Protein AF-A0AB74LV07-F1 (afdb_monomer_lite)

Sequence (63 aa):
MDHTPDLNAVADAVMAAHAVIDEHGTHEMKTMSRTLLFTVGKAIAQRSRPAREPQDLRGDEVG

Secondary structure (DSSP, 8-state):
------HHHHHHHHHHHHHHHHHH--HHHHHHHHHHHHHHHHHHHHHSS--------------

pLDDT: mean 81.69, std 18.43, range [40.31, 98.25]

Structure (mmCIF, N/CA/C/O backbone):
data_AF-A0AB74LV07-F1
#
_entry.id   AF-A0AB74LV07-F1
#
loop_
_atom_site.group_PDB
_atom_site.id
_atom_site.type_symbol
_atom_site.label_atom_id
_atom_site.label_alt_id
_atom_site.label_comp_id
_atom_site.label_asym_id
_atom_site.label_entity_id
_atom_site.label_seq_id
_atom_site.pdbx_PDB_ins_code
_atom_site.Cartn_x
_atom_site.Cartn_y
_atom_site.Cartn_z
_atom_site.occupancy
_atom_site.B_iso_or_equiv
_atom_site.auth_seq_id
_atom_site.auth_comp_id
_atom_site.auth_asym_id
_atom_site.auth_atom_id
_atom_site.pdbx_PDB_model_num
ATOM 1 N N . MET A 1 1 ? 10.921 -15.087 -19.671 1.00 40.31 1 MET A N 1
ATOM 2 C CA . MET A 1 1 ? 10.078 -13.888 -19.496 1.00 40.31 1 MET A CA 1
ATOM 3 C C . MET A 1 1 ? 10.463 -13.288 -18.161 1.00 40.31 1 MET A C 1
ATOM 5 O O . MET A 1 1 ? 10.374 -14.000 -17.171 1.00 40.31 1 MET A O 1
ATOM 9 N N . ASP A 1 2 ? 10.971 -12.059 -18.145 1.00 51.97 2 ASP A N 1
ATOM 10 C CA . ASP A 1 2 ? 11.276 -11.353 -16.897 1.00 51.97 2 ASP A CA 1
ATOM 11 C C . ASP A 1 2 ? 9.959 -11.069 -16.167 1.00 51.97 2 ASP A C 1
ATOM 13 O O . ASP A 1 2 ? 9.139 -10.275 -16.627 1.00 51.97 2 ASP A O 1
ATOM 17 N N . HIS A 1 3 ? 9.719 -11.760 -15.053 1.00 56.25 3 HIS A N 1
ATOM 18 C CA . HIS A 1 3 ? 8.545 -11.570 -14.197 1.00 56.25 3 HIS A CA 1
ATOM 19 C C . HIS A 1 3 ? 8.721 -10.362 -13.277 1.00 56.25 3 HIS A C 1
ATOM 21 O O . HIS A 1 3 ? 8.487 -10.444 -12.074 1.00 56.25 3 HIS A O 1
ATOM 27 N N . TH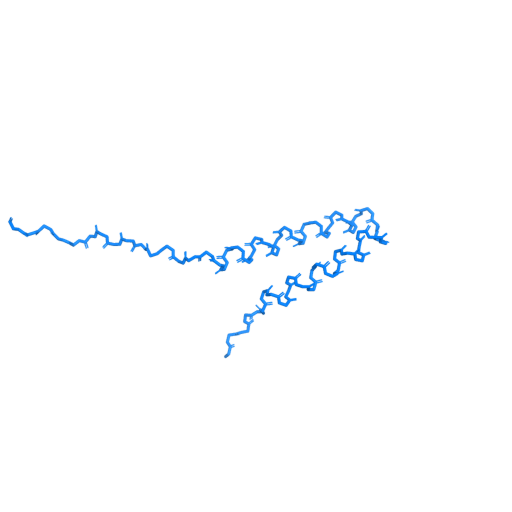R A 1 4 ? 9.164 -9.234 -13.822 1.00 63.31 4 THR A N 1
ATOM 28 C CA . THR A 1 4 ? 9.263 -8.003 -13.047 1.00 63.31 4 THR A CA 1
ATOM 29 C C . THR A 1 4 ? 7.846 -7.454 -12.890 1.00 63.31 4 THR A C 1
ATOM 31 O O . THR A 1 4 ? 7.242 -7.105 -13.908 1.00 63.31 4 THR A O 1
ATOM 34 N N . PRO A 1 5 ? 7.290 -7.376 -11.665 1.00 68.69 5 PRO A N 1
ATOM 35 C CA . PRO A 1 5 ? 5.961 -6.818 -11.459 1.00 68.69 5 PRO A CA 1
ATOM 36 C C . PRO A 1 5 ? 5.879 -5.419 -12.071 1.00 68.69 5 PRO A C 1
ATOM 38 O O . PRO A 1 5 ? 6.838 -4.635 -11.995 1.00 68.69 5 PRO A O 1
ATOM 41 N N . ASP A 1 6 ? 4.744 -5.113 -12.696 1.00 86.75 6 ASP A N 1
ATOM 42 C CA . ASP A 1 6 ? 4.465 -3.758 -13.148 1.00 86.75 6 ASP A CA 1
ATOM 43 C C . ASP A 1 6 ? 4.364 -2.854 -11.916 1.00 86.75 6 ASP A C 1
ATOM 45 O O . ASP A 1 6 ? 3.429 -2.951 -11.121 1.00 86.75 6 ASP A O 1
ATOM 49 N N . LEU A 1 7 ? 5.372 -2.000 -11.731 1.00 83.75 7 LEU A N 1
ATOM 50 C CA . LEU A 1 7 ? 5.439 -1.126 -10.567 1.00 83.75 7 LEU A CA 1
ATOM 51 C C . LEU A 1 7 ? 4.306 -0.099 -10.556 1.00 83.75 7 LEU A C 1
ATOM 53 O O . LEU A 1 7 ? 3.954 0.356 -9.472 1.00 83.75 7 LEU A O 1
ATOM 57 N N . ASN A 1 8 ? 3.720 0.227 -11.711 1.00 86.25 8 ASN A N 1
ATOM 58 C CA . ASN A 1 8 ? 2.559 1.109 -11.770 1.00 86.25 8 ASN A CA 1
ATOM 59 C C . ASN A 1 8 ? 1.327 0.403 -11.195 1.00 86.25 8 ASN A C 1
ATOM 61 O O . ASN A 1 8 ? 0.697 0.930 -10.284 1.00 86.25 8 ASN A O 1
ATOM 65 N N . ALA A 1 9 ? 1.063 -0.839 -11.612 1.00 91.06 9 ALA A N 1
ATOM 66 C CA . ALA A 1 9 ? -0.014 -1.646 -11.038 1.00 91.06 9 ALA A CA 1
ATOM 67 C C . ALA A 1 9 ? 0.159 -1.870 -9.521 1.00 91.06 9 ALA A C 1
ATOM 69 O O . ALA A 1 9 ? -0.813 -1.853 -8.765 1.00 91.06 9 ALA A O 1
ATOM 70 N N . VAL A 1 10 ? 1.402 -2.045 -9.051 1.00 91.38 10 VAL A N 1
ATOM 71 C CA . VAL A 1 10 ? 1.706 -2.129 -7.611 1.00 91.38 10 VAL A CA 1
ATOM 72 C C . VAL A 1 10 ? 1.434 -0.797 -6.906 1.00 91.38 10 VAL A C 1
ATOM 74 O O . VAL A 1 10 ? 0.861 -0.801 -5.818 1.00 91.38 10 VAL A O 1
ATOM 77 N N . ALA A 1 11 ? 1.815 0.335 -7.506 1.00 92.62 11 ALA A N 1
ATOM 78 C CA . ALA A 1 11 ? 1.551 1.662 -6.954 1.00 92.62 11 ALA A CA 1
ATOM 79 C C . ALA A 1 11 ? 0.049 1.908 -6.777 1.00 92.62 11 ALA A C 1
ATOM 81 O O . ALA A 1 11 ? -0.378 2.303 -5.693 1.00 92.62 11 ALA A O 1
ATOM 82 N N . ASP A 1 12 ? -0.747 1.603 -7.802 1.00 94.88 12 ASP A N 1
ATOM 83 C CA . ASP A 1 12 ? -2.200 1.780 -7.783 1.00 94.88 12 ASP A CA 1
ATOM 84 C C . ASP A 1 12 ? -2.854 0.928 -6.690 1.00 94.88 12 ASP A C 1
ATOM 86 O O . ASP A 1 12 ? -3.659 1.427 -5.900 1.00 94.88 12 ASP A O 1
ATOM 90 N N . ALA A 1 13 ? -2.454 -0.343 -6.576 1.00 95.00 13 ALA A N 1
ATOM 91 C CA . ALA A 1 13 ? -2.954 -1.236 -5.535 1.00 95.00 13 ALA A CA 1
ATOM 92 C C . ALA A 1 13 ? -2.611 -0.731 -4.123 1.00 95.00 13 ALA A C 1
ATOM 94 O O . ALA A 1 13 ? -3.440 -0.796 -3.214 1.00 95.00 13 ALA A O 1
ATOM 95 N N . VAL A 1 14 ? -1.401 -0.201 -3.934 1.00 95.88 14 VAL A N 1
ATOM 96 C CA . VAL A 1 14 ? -0.941 0.331 -2.644 1.00 95.88 14 VAL A CA 1
ATOM 97 C C . VAL A 1 14 ? -1.683 1.617 -2.286 1.00 95.88 14 VAL A C 1
ATOM 99 O O . VAL A 1 14 ? -2.083 1.776 -1.135 1.00 95.88 14 VAL A O 1
ATOM 102 N N . MET A 1 15 ? -1.918 2.503 -3.256 1.00 96.75 15 MET A N 1
ATOM 103 C CA . MET A 1 15 ? -2.708 3.723 -3.064 1.00 96.75 15 MET A CA 1
ATOM 104 C C . MET A 1 15 ? -4.162 3.395 -2.703 1.00 96.75 15 MET A C 1
ATOM 106 O O . MET A 1 15 ? -4.697 3.959 -1.748 1.00 96.75 15 MET A O 1
ATOM 110 N N . ALA A 1 16 ? -4.780 2.440 -3.404 1.00 97.25 16 ALA A N 1
ATOM 111 C CA . ALA A 1 16 ? -6.141 1.992 -3.117 1.00 97.25 16 ALA A CA 1
ATOM 112 C C . ALA A 1 16 ? -6.255 1.354 -1.722 1.00 97.25 16 ALA A C 1
ATOM 114 O O . ALA A 1 16 ? -7.148 1.699 -0.948 1.00 97.25 16 ALA A O 1
ATOM 115 N N . ALA A 1 17 ? -5.322 0.467 -1.364 1.00 96.12 17 ALA A N 1
ATOM 116 C CA . ALA A 1 17 ? -5.287 -0.142 -0.038 1.00 96.12 17 ALA A CA 1
ATOM 117 C C . ALA A 1 17 ? -5.055 0.902 1.065 1.00 96.12 17 ALA A C 1
ATOM 119 O O . ALA A 1 17 ? -5.701 0.842 2.111 1.00 96.12 17 ALA A O 1
ATOM 120 N N . HIS A 1 18 ? -4.166 1.874 0.834 1.00 97.62 18 HIS A N 1
ATOM 121 C CA . HIS A 1 18 ? -3.914 2.947 1.791 1.00 97.62 18 HIS A CA 1
ATOM 122 C C . HIS A 1 18 ? -5.171 3.774 2.065 1.00 97.62 18 HIS A C 1
ATOM 124 O O . HIS A 1 18 ? -5.451 4.022 3.231 1.00 97.62 18 HIS A O 1
ATOM 130 N N . ALA A 1 19 ? -5.950 4.134 1.040 1.00 97.69 19 ALA A N 1
ATOM 131 C CA . ALA A 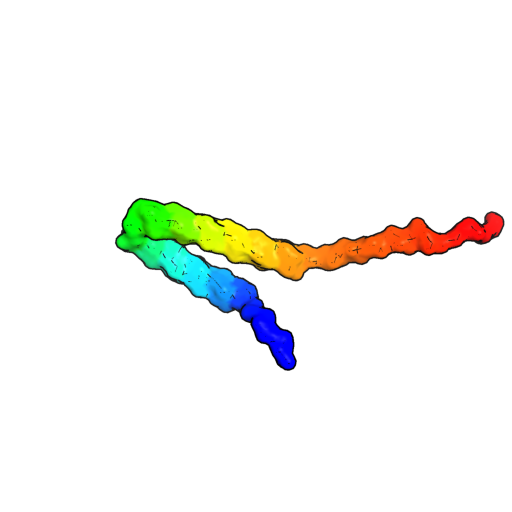1 19 ? -7.188 4.892 1.222 1.00 97.69 19 ALA A CA 1
ATOM 132 C C . ALA A 1 19 ? -8.178 4.168 2.154 1.00 97.69 19 ALA A C 1
ATOM 134 O O . ALA A 1 19 ? -8.663 4.750 3.121 1.00 97.69 19 ALA A O 1
ATOM 135 N N . VAL A 1 20 ? -8.399 2.866 1.933 1.00 98.00 20 VAL A N 1
ATOM 136 C CA . VAL A 1 20 ? -9.285 2.044 2.779 1.00 98.00 20 VAL A CA 1
ATOM 137 C C . VAL A 1 20 ? -8.754 1.933 4.214 1.00 98.00 20 VAL A C 1
ATOM 139 O O . VAL A 1 20 ? -9.515 1.995 5.180 1.00 98.00 20 VAL A O 1
ATOM 142 N N . ILE A 1 21 ? -7.438 1.765 4.376 1.00 98.25 21 ILE A N 1
ATOM 143 C CA . ILE A 1 21 ? -6.796 1.642 5.690 1.00 98.25 21 ILE A CA 1
ATOM 144 C C . ILE A 1 21 ? -6.800 2.974 6.450 1.00 98.25 21 ILE A C 1
ATOM 146 O O . ILE A 1 21 ? -6.965 2.977 7.671 1.00 98.25 21 ILE A O 1
ATOM 150 N N . ASP A 1 22 ? -6.611 4.099 5.768 1.00 97.50 22 ASP A N 1
ATOM 151 C CA . ASP A 1 22 ? -6.624 5.415 6.401 1.00 97.50 22 ASP A CA 1
ATOM 152 C C . ASP A 1 22 ? -8.017 5.749 6.951 1.00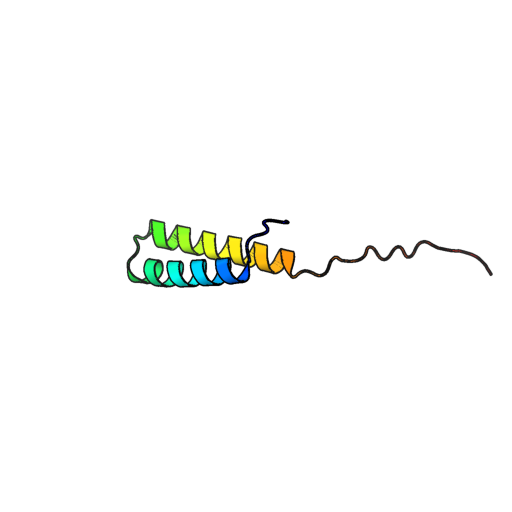 97.50 22 ASP A C 1
ATOM 154 O O . ASP A 1 22 ? -8.132 6.270 8.065 1.00 97.50 22 ASP A O 1
ATOM 158 N N . GLU A 1 23 ? -9.071 5.336 6.242 1.00 97.81 23 GLU A N 1
ATOM 159 C CA . GLU A 1 23 ? -10.459 5.541 6.657 1.00 97.81 23 GLU A CA 1
ATOM 160 C C . GLU A 1 23 ? -10.904 4.570 7.764 1.00 97.81 23 GLU A C 1
ATOM 162 O O . GLU A 1 23 ? -11.468 4.994 8.775 1.00 97.81 23 GLU A O 1
ATOM 167 N N . HIS A 1 24 ? -10.616 3.272 7.623 1.00 98.12 24 HIS A N 1
ATOM 168 C CA . HIS A 1 24 ? -11.225 2.229 8.466 1.00 98.12 24 HIS A CA 1
ATOM 169 C C . HIS A 1 24 ? -10.239 1.402 9.300 1.00 98.12 24 HIS A C 1
ATOM 171 O O . HIS A 1 24 ? -10.653 0.603 10.140 1.00 98.12 24 HIS A O 1
ATOM 177 N N . GLY A 1 25 ? -8.936 1.544 9.068 1.00 96.88 25 GLY A N 1
ATOM 178 C CA . GLY A 1 25 ? -7.916 0.704 9.689 1.00 96.88 25 GLY A CA 1
ATOM 179 C C . GLY A 1 25 ? -7.638 1.037 11.153 1.00 96.88 25 GLY A C 1
ATOM 180 O O . GLY A 1 25 ? -7.888 2.146 11.635 1.00 96.88 25 GLY A O 1
ATOM 181 N N . THR A 1 26 ? -7.034 0.078 11.859 1.00 98.25 26 THR A N 1
ATOM 182 C CA . THR A 1 26 ? -6.477 0.328 13.195 1.00 98.25 26 THR A CA 1
ATOM 183 C C . THR A 1 26 ? -5.283 1.282 13.119 1.00 98.25 26 THR A C 1
ATOM 185 O O . THR A 1 26 ? -4.708 1.523 12.053 1.00 98.25 26 THR A O 1
ATOM 188 N N . HIS A 1 27 ? -4.862 1.807 14.268 1.00 97.50 27 HIS A N 1
ATOM 189 C CA . HIS A 1 27 ? -3.673 2.652 14.358 1.00 97.50 27 HIS A CA 1
ATOM 190 C C . HIS A 1 27 ? -2.412 1.958 13.796 1.00 97.50 27 HIS A C 1
ATOM 192 O O . HIS A 1 27 ? -1.622 2.564 13.062 1.00 97.50 27 HIS A O 1
ATOM 198 N N . GLU A 1 28 ? -2.247 0.664 14.073 1.00 97.88 28 GLU A N 1
ATOM 199 C CA . GLU A 1 28 ? -1.151 -0.158 13.555 1.00 97.88 28 GLU A CA 1
ATOM 200 C C . GLU A 1 28 ? -1.234 -0.296 12.033 1.00 97.88 28 GLU A C 1
ATOM 202 O O . GLU A 1 28 ? -0.231 -0.107 11.345 1.00 97.88 28 GLU A O 1
ATOM 207 N N . MET A 1 29 ? -2.426 -0.560 11.485 1.00 97.88 29 MET A N 1
ATOM 208 C CA . MET A 1 29 ? -2.624 -0.674 10.037 1.00 97.88 29 MET A CA 1
ATOM 209 C C . MET A 1 29 ? -2.269 0.629 9.319 1.00 97.88 29 MET A C 1
ATOM 211 O O . MET A 1 29 ? -1.554 0.601 8.317 1.00 97.88 29 MET A O 1
ATOM 215 N N . LYS A 1 30 ? -2.691 1.779 9.859 1.00 97.69 30 LYS A N 1
ATOM 216 C CA . LYS A 1 30 ? -2.342 3.097 9.307 1.00 97.69 30 LYS A CA 1
ATOM 217 C C . LYS A 1 30 ? -0.832 3.305 9.290 1.00 97.69 30 LYS A C 1
ATOM 219 O O . LYS A 1 30 ? -0.281 3.703 8.264 1.00 97.69 30 LYS A O 1
ATOM 224 N N . THR A 1 31 ? -0.149 2.949 10.376 1.00 97.00 31 THR A N 1
ATOM 225 C CA . THR A 1 31 ? 1.318 3.021 10.465 1.00 97.00 31 THR A CA 1
ATOM 226 C C . THR A 1 31 ? 1.993 2.129 9.419 1.00 97.00 31 THR A C 1
ATOM 228 O O . THR A 1 31 ? 2.862 2.595 8.683 1.00 97.00 31 THR A O 1
ATOM 231 N N . MET A 1 32 ? 1.554 0.875 9.282 1.00 96.00 32 MET A N 1
ATOM 232 C CA . MET A 1 32 ? 2.095 -0.054 8.284 1.00 96.00 32 MET A CA 1
ATOM 233 C C . MET A 1 32 ? 1.834 0.413 6.846 1.00 96.00 32 MET A C 1
ATOM 235 O O . MET A 1 32 ? 2.723 0.312 6.001 1.00 96.00 32 MET A O 1
ATOM 239 N N . SER A 1 33 ? 0.656 0.980 6.567 1.00 96.94 33 SER A N 1
ATOM 240 C CA . SER A 1 33 ? 0.307 1.470 5.227 1.00 96.94 33 SER A CA 1
ATOM 241 C C . SER A 1 33 ? 1.223 2.609 4.757 1.00 96.94 33 SER A C 1
ATOM 243 O O . SER A 1 33 ? 1.625 2.637 3.596 1.00 96.94 33 SER A O 1
ATOM 245 N N . ARG A 1 34 ? 1.653 3.497 5.667 1.00 95.56 34 ARG A N 1
ATOM 246 C CA . ARG A 1 34 ? 2.623 4.564 5.362 1.00 95.56 34 ARG A CA 1
ATOM 247 C C . ARG A 1 34 ? 3.999 3.999 5.013 1.00 95.56 34 ARG A C 1
ATOM 249 O O . ARG A 1 34 ? 4.635 4.461 4.067 1.00 95.56 34 ARG A O 1
ATOM 256 N N . THR A 1 35 ? 4.446 2.974 5.737 1.00 95.69 35 THR A N 1
ATOM 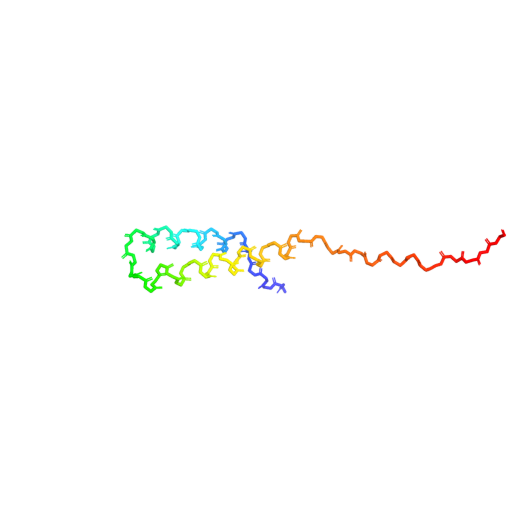257 C CA . THR A 1 35 ? 5.700 2.265 5.435 1.00 95.69 35 THR A CA 1
ATOM 258 C C . THR A 1 35 ? 5.648 1.586 4.067 1.00 95.69 35 THR A C 1
ATOM 260 O O . THR A 1 35 ? 6.635 1.608 3.324 1.00 95.69 35 THR A O 1
ATOM 263 N N . LEU A 1 36 ? 4.493 1.020 3.706 1.00 93.44 36 LEU A N 1
ATOM 264 C CA . LEU A 1 36 ? 4.281 0.406 2.399 1.00 93.44 36 LEU A CA 1
ATOM 265 C C . LEU A 1 36 ? 4.354 1.448 1.272 1.00 93.44 36 LEU A C 1
ATOM 267 O O . LEU A 1 36 ? 5.108 1.248 0.320 1.00 93.44 36 LEU A O 1
ATOM 271 N N . LEU A 1 37 ? 3.664 2.586 1.420 1.00 95.94 37 LEU A N 1
ATOM 272 C CA . LEU A 1 37 ? 3.738 3.711 0.477 1.00 95.94 37 LEU A CA 1
ATOM 273 C C . LEU A 1 37 ? 5.177 4.184 0.259 1.00 95.94 37 LEU A C 1
ATOM 275 O O . LEU A 1 37 ? 5.622 4.324 -0.880 1.00 95.94 37 LEU A O 1
ATOM 279 N N . PHE A 1 38 ? 5.926 4.391 1.345 1.00 95.56 38 PHE A N 1
ATOM 280 C CA . PHE A 1 38 ? 7.320 4.822 1.268 1.00 95.56 38 PHE A CA 1
ATOM 281 C C . PHE A 1 38 ? 8.195 3.810 0.515 1.00 95.56 38 PHE A C 1
ATOM 283 O O . PHE A 1 38 ? 8.975 4.183 -0.363 1.00 95.56 38 PHE A O 1
ATOM 290 N N . THR A 1 39 ? 8.051 2.522 0.835 1.00 93.94 39 THR A N 1
ATOM 291 C CA . THR A 1 39 ? 8.827 1.443 0.208 1.00 93.94 39 THR A CA 1
ATOM 292 C C . THR A 1 39 ? 8.563 1.358 -1.293 1.00 93.94 39 THR A C 1
ATOM 294 O O . THR A 1 39 ? 9.504 1.290 -2.086 1.00 93.94 39 THR A O 1
ATOM 297 N N . VAL A 1 40 ? 7.293 1.412 -1.692 1.00 93.25 40 VAL A N 1
ATOM 298 C CA . VAL A 1 40 ? 6.881 1.317 -3.097 1.00 93.25 40 VAL A CA 1
ATOM 299 C C . VAL A 1 40 ? 7.303 2.563 -3.873 1.00 93.25 40 VAL A C 1
ATOM 301 O O . VAL A 1 40 ? 7.916 2.438 -4.932 1.00 93.25 40 VAL A O 1
ATOM 304 N N . GLY A 1 41 ? 7.096 3.760 -3.313 1.00 92.31 41 GLY A N 1
ATOM 305 C CA . GLY A 1 41 ? 7.560 5.013 -3.915 1.00 92.31 41 GLY A CA 1
ATOM 306 C C . GLY A 1 41 ? 9.077 5.033 -4.133 1.00 92.31 41 GLY A C 1
ATOM 307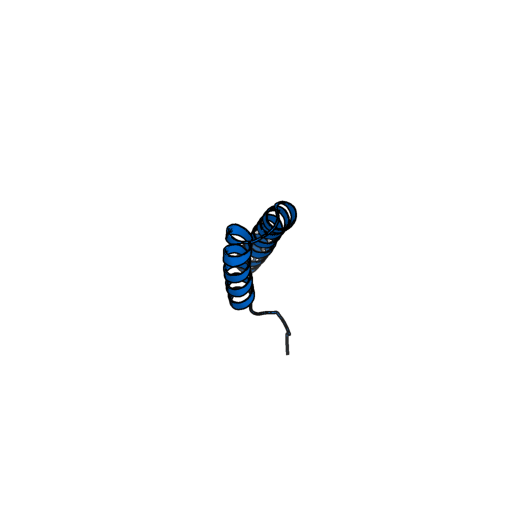 O O . GLY A 1 41 ? 9.553 5.438 -5.195 1.00 92.31 41 GLY A O 1
ATOM 308 N N . LYS A 1 42 ? 9.851 4.513 -3.171 1.00 93.69 42 LYS A N 1
ATOM 309 C CA . LYS A 1 42 ? 11.304 4.357 -3.310 1.00 93.69 42 LYS A CA 1
ATOM 310 C C . LYS A 1 42 ? 11.675 3.380 -4.429 1.00 93.69 42 LYS A C 1
ATOM 312 O O . LYS A 1 42 ? 12.574 3.689 -5.208 1.00 93.69 42 LYS A O 1
ATOM 317 N N . ALA A 1 43 ? 11.002 2.233 -4.526 1.00 89.31 43 ALA A N 1
ATOM 318 C CA . ALA A 1 43 ? 11.262 1.244 -5.573 1.00 89.31 43 ALA A CA 1
ATOM 319 C C . ALA A 1 43 ? 10.988 1.810 -6.979 1.00 89.31 43 ALA A C 1
ATOM 321 O O . ALA A 1 43 ? 11.800 1.626 -7.888 1.00 89.31 43 ALA A O 1
ATOM 322 N N . ILE A 1 44 ? 9.895 2.564 -7.140 1.00 88.12 44 ILE A N 1
ATOM 323 C CA . ILE A 1 44 ? 9.560 3.266 -8.389 1.00 88.12 44 ILE A CA 1
ATOM 324 C C . ILE A 1 44 ? 10.652 4.278 -8.733 1.00 88.12 44 ILE A C 1
ATOM 326 O O . ILE A 1 44 ? 11.237 4.204 -9.810 1.00 88.12 44 ILE A O 1
ATOM 330 N N . ALA A 1 45 ? 11.002 5.164 -7.796 1.00 88.38 45 ALA A N 1
ATOM 331 C CA . ALA A 1 45 ? 12.022 6.187 -8.017 1.00 88.38 45 ALA A CA 1
ATOM 332 C C . ALA A 1 45 ? 13.395 5.593 -8.381 1.00 88.38 45 ALA A C 1
ATOM 334 O O . ALA A 1 45 ? 14.124 6.162 -9.192 1.00 88.38 45 ALA A O 1
ATOM 335 N N . GLN A 1 46 ? 13.754 4.443 -7.804 1.00 87.06 46 GLN A N 1
ATOM 336 C CA . GLN A 1 46 ? 14.994 3.735 -8.125 1.00 87.06 46 GLN A CA 1
ATOM 337 C C . GLN A 1 46 ? 14.979 3.126 -9.530 1.00 87.06 46 GLN A C 1
ATOM 339 O O . GLN A 1 46 ? 15.997 3.202 -10.212 1.00 87.06 46 GLN A O 1
ATOM 344 N N . ARG A 1 47 ? 13.846 2.572 -9.982 1.00 82.00 47 ARG A N 1
ATOM 345 C CA . ARG A 1 47 ? 13.700 2.033 -11.345 1.00 82.00 47 ARG A CA 1
ATOM 346 C C . ARG A 1 47 ? 13.635 3.136 -12.403 1.00 82.00 47 ARG A C 1
ATOM 348 O O . ARG A 1 47 ? 14.120 2.944 -13.510 1.00 82.00 47 ARG A O 1
ATOM 355 N N . SER A 1 48 ? 13.057 4.285 -12.058 1.00 70.75 48 SER A N 1
ATOM 356 C CA . SER A 1 48 ? 12.986 5.464 -12.928 1.00 70.75 48 SER A CA 1
ATOM 357 C C . SER A 1 48 ? 14.291 6.255 -12.982 1.00 70.75 48 SER A C 1
ATOM 359 O O . SER A 1 48 ? 14.419 7.156 -13.811 1.00 70.75 48 SER A O 1
ATOM 361 N N . ARG A 1 49 ? 15.262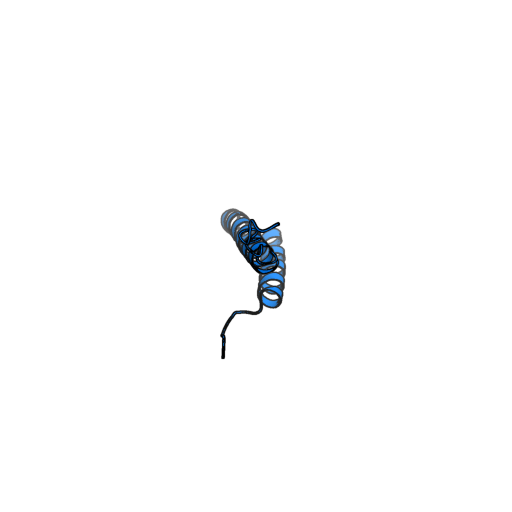 5.959 -12.107 1.00 73.19 49 ARG A N 1
ATOM 362 C CA . ARG A 1 49 ? 16.565 6.616 -12.148 1.00 73.19 49 ARG A CA 1
ATOM 363 C C . ARG A 1 49 ? 17.276 6.148 -13.421 1.00 73.19 49 ARG A C 1
ATOM 365 O O . ARG A 1 49 ? 17.537 4.950 -13.533 1.00 73.19 49 ARG A O 1
ATOM 372 N N . PRO A 1 50 ? 17.607 7.045 -14.368 1.00 58.72 50 PRO A N 1
ATOM 373 C CA . PRO A 1 50 ? 18.434 6.653 -15.497 1.00 58.72 50 PRO A CA 1
ATOM 374 C C . PRO A 1 50 ? 19.724 6.063 -14.934 1.00 58.72 50 PRO A C 1
ATOM 376 O O . PRO A 1 50 ? 20.293 6.618 -13.982 1.00 58.72 50 PRO A O 1
ATOM 379 N N . ALA A 1 51 ? 20.145 4.915 -15.474 1.00 58.25 51 ALA A N 1
ATOM 380 C CA . ALA A 1 51 ? 21.474 4.394 -15.212 1.00 58.25 51 ALA A CA 1
ATOM 381 C C . ALA A 1 51 ? 22.428 5.560 -15.461 1.00 58.25 51 ALA A C 1
ATOM 383 O O . ALA A 1 51 ? 22.476 6.096 -16.567 1.00 58.25 51 ALA A O 1
ATOM 384 N N . ARG A 1 52 ? 23.101 6.043 -14.411 1.00 55.78 52 ARG A N 1
ATOM 385 C CA . ARG A 1 52 ? 24.237 6.928 -14.625 1.00 55.78 52 ARG A CA 1
ATOM 386 C C . ARG A 1 52 ? 25.205 6.072 -15.418 1.00 55.78 52 ARG A C 1
ATOM 388 O O . ARG A 1 52 ? 25.799 5.168 -14.835 1.00 55.78 52 ARG A O 1
ATOM 395 N N . GLU A 1 53 ? 25.289 6.305 -16.726 1.00 52.78 53 GLU A N 1
ATOM 396 C CA . GLU A 1 53 ? 26.439 5.855 -17.488 1.00 52.78 53 GLU A CA 1
ATOM 397 C C . GLU A 1 53 ? 27.656 6.292 -16.671 1.00 52.78 53 GLU A C 1
ATOM 399 O O . GLU A 1 53 ? 27.744 7.474 -16.300 1.00 52.78 53 GLU A O 1
ATOM 404 N N . PRO A 1 54 ? 28.553 5.369 -16.286 1.00 49.88 54 PRO A N 1
ATOM 405 C CA . PRO A 1 54 ? 29.880 5.807 -15.938 1.00 49.88 54 PRO A CA 1
ATOM 406 C C . PRO A 1 54 ? 30.363 6.499 -17.207 1.00 49.88 54 PRO A C 1
ATOM 408 O O . PRO A 1 54 ? 30.529 5.869 -18.247 1.00 49.88 54 PRO A O 1
ATOM 411 N N . GLN A 1 55 ? 30.475 7.824 -17.158 1.00 56.44 55 GLN A N 1
ATOM 412 C CA . GLN A 1 55 ? 31.297 8.528 -18.119 1.00 56.44 55 GLN A CA 1
ATOM 413 C C . GLN A 1 55 ? 32.709 8.010 -17.867 1.00 56.44 55 GLN A C 1
ATOM 415 O O . GLN A 1 55 ? 33.454 8.564 -17.060 1.00 56.44 55 GLN A O 1
ATOM 420 N N . ASP A 1 56 ? 33.037 6.904 -18.530 1.00 53.94 56 ASP A N 1
ATOM 421 C CA . ASP A 1 56 ? 34.387 6.506 -18.870 1.00 53.94 56 ASP A CA 1
ATOM 422 C C . ASP A 1 56 ? 34.939 7.603 -19.787 1.00 53.94 56 ASP A C 1
ATOM 424 O O . ASP A 1 56 ? 35.114 7.443 -20.988 1.00 53.94 56 ASP A O 1
ATOM 428 N N . LEU A 1 57 ? 35.217 8.769 -19.204 1.00 58.72 57 LEU A N 1
ATOM 429 C CA . LEU A 1 57 ? 36.191 9.709 -19.733 1.00 58.72 57 LEU A CA 1
ATOM 430 C C . LEU A 1 57 ? 37.566 9.194 -19.303 1.00 58.72 57 LEU A C 1
ATOM 432 O O . LEU A 1 57 ? 38.271 9.794 -18.491 1.00 58.72 57 LEU A O 1
ATOM 436 N N . ARG A 1 58 ? 37.917 8.019 -19.827 1.00 58.53 58 ARG A N 1
ATOM 437 C CA . ARG A 1 58 ? 39.290 7.538 -19.905 1.00 58.53 58 ARG A CA 1
ATOM 438 C C . ARG A 1 58 ? 39.541 7.063 -21.330 1.00 58.53 58 ARG A C 1
ATOM 440 O O . ARG A 1 58 ? 39.070 6.009 -21.739 1.00 58.53 58 ARG A O 1
ATOM 447 N N . GLY A 1 59 ? 40.286 7.892 -22.044 1.00 53.72 59 GLY A N 1
ATOM 448 C CA . GLY A 1 59 ? 40.768 7.704 -23.406 1.00 53.72 59 GLY A CA 1
ATOM 449 C C . GLY A 1 59 ? 40.795 9.080 -24.069 1.00 53.72 59 GLY A C 1
ATOM 450 O O . GLY A 1 59 ? 39.752 9.696 -24.230 1.00 53.72 59 GLY A O 1
ATOM 451 N N . ASP A 1 60 ? 41.920 9.680 -24.418 1.00 50.97 60 ASP A N 1
ATOM 452 C CA . ASP A 1 60 ? 43.309 9.246 -24.369 1.00 50.97 60 ASP A CA 1
ATOM 453 C C . ASP A 1 60 ? 44.154 10.523 -24.503 1.00 50.97 60 ASP A C 1
ATOM 455 O O . ASP A 1 60 ? 43.750 11.477 -25.173 1.00 50.97 60 ASP A O 1
ATOM 459 N N . GLU A 1 61 ? 45.325 10.546 -23.876 1.00 59.34 61 GLU A N 1
ATOM 460 C CA . GLU A 1 61 ? 46.395 11.459 -24.267 1.00 59.34 61 GLU A CA 1
ATOM 461 C C . GLU A 1 61 ? 46.869 11.081 -25.680 1.00 59.34 61 GLU A C 1
ATOM 463 O O . GLU A 1 61 ? 47.488 10.034 -25.811 1.00 59.34 61 GLU A O 1
ATOM 468 N N . VAL A 1 62 ? 46.658 11.902 -26.718 1.00 53.59 62 VAL A N 1
ATOM 469 C CA . VAL A 1 62 ? 47.558 11.957 -27.895 1.00 53.59 62 VAL A CA 1
ATOM 470 C C . VAL A 1 62 ? 47.387 13.291 -28.637 1.00 53.59 62 VAL A C 1
ATOM 472 O O . VAL A 1 62 ? 46.295 13.580 -29.128 1.00 53.59 62 VAL A O 1
ATOM 475 N N . GLY A 1 63 ? 48.470 14.066 -28.780 1.00 48.09 63 GLY A N 1
ATOM 476 C CA . GLY A 1 63 ? 48.569 15.181 -29.733 1.00 48.09 63 GLY A CA 1
ATOM 477 C C . GLY A 1 63 ? 49.435 16.336 -29.271 1.00 48.09 63 GLY A C 1
ATOM 478 O O . GLY A 1 63 ? 48.847 17.410 -29.027 1.00 48.09 63 GLY A O 1
#

Foldseek 3Di:
DPPDPPLVVVQVVLVVCQVCCVVDNDPVSNVVSVVSNVVSVVVVVVVPPPPPDPPPPCDDDDD

Radius of gyration: 19.88 Å; chains: 1; bounding box: 60×29×44 Å